Protein AF-A0A177AW66-F1 (afdb_monomer_lite)

Structure (mmCIF, N/CA/C/O backbone):
data_AF-A0A177AW66-F1
#
_entry.id   AF-A0A177AW66-F1
#
loop_
_atom_site.group_PDB
_atom_site.id
_atom_site.type_symbol
_atom_site.label_atom_id
_atom_site.label_alt_id
_atom_site.label_comp_id
_atom_site.label_asym_id
_atom_site.label_entity_id
_atom_site.label_seq_id
_atom_site.pdbx_PDB_ins_code
_atom_site.Cartn_x
_atom_site.Cartn_y
_atom_site.Cartn_z
_atom_site.occupancy
_atom_site.B_iso_or_equiv
_atom_site.auth_seq_id
_atom_site.auth_comp_id
_atom_site.auth_asym_id
_atom_site.auth_atom_id
_atom_site.pdbx_PDB_model_num
ATOM 1 N N . ASP A 1 1 ? -10.868 0.142 2.486 1.00 61.53 1 ASP A N 1
ATOM 2 C CA . ASP A 1 1 ? -10.412 -0.284 3.829 1.00 61.53 1 ASP A CA 1
ATOM 3 C C . ASP A 1 1 ? -11.418 -1.195 4.556 1.00 61.53 1 ASP A C 1
ATOM 5 O O . ASP A 1 1 ? -11.206 -1.435 5.736 1.00 61.53 1 ASP A O 1
ATOM 9 N N . GLN A 1 2 ? -12.497 -1.685 3.908 1.00 67.69 2 GLN A N 1
ATOM 10 C CA . GLN A 1 2 ? -13.503 -2.609 4.487 1.00 67.69 2 GLN A CA 1
ATOM 11 C C . GLN A 1 2 ? -14.016 -2.221 5.896 1.00 67.69 2 GLN A C 1
ATOM 13 O O . GLN A 1 2 ? -14.447 -3.059 6.679 1.00 67.69 2 GLN A O 1
ATOM 18 N N . GLY A 1 3 ? -13.983 -0.928 6.245 1.00 75.81 3 GLY A N 1
ATOM 19 C CA . GLY A 1 3 ? -14.397 -0.444 7.562 1.00 75.81 3 GLY A CA 1
ATOM 20 C C . GLY A 1 3 ? -13.350 -0.567 8.676 1.00 75.81 3 GLY A C 1
ATOM 21 O O . GLY A 1 3 ? -13.683 -0.255 9.821 1.00 75.81 3 GLY A O 1
ATOM 22 N N . ILE A 1 4 ? -12.095 -0.933 8.381 1.00 83.75 4 ILE A N 1
ATOM 23 C CA . ILE A 1 4 ? -10.986 -0.929 9.353 1.00 83.75 4 ILE A CA 1
ATOM 24 C C . ILE A 1 4 ? -10.764 0.473 9.907 1.00 83.75 4 ILE A C 1
ATOM 26 O O . ILE A 1 4 ? -10.784 0.660 11.124 1.00 83.75 4 ILE A O 1
ATOM 30 N N . ILE A 1 5 ? -10.599 1.482 9.043 1.00 86.00 5 ILE A N 1
ATOM 31 C CA . ILE A 1 5 ? -10.304 2.849 9.499 1.00 86.00 5 ILE A CA 1
ATOM 32 C C . ILE A 1 5 ? -11.508 3.398 10.264 1.00 86.00 5 ILE A C 1
ATOM 34 O O . ILE A 1 5 ? -11.350 4.088 11.272 1.00 86.00 5 ILE A O 1
ATOM 38 N N . ARG A 1 6 ? -12.725 3.059 9.826 1.00 86.19 6 ARG A N 1
ATOM 39 C CA . ARG A 1 6 ? -13.959 3.422 10.532 1.00 86.19 6 ARG A CA 1
ATOM 40 C C . ARG A 1 6 ? -14.015 2.804 11.931 1.00 86.19 6 ARG A C 1
ATOM 42 O O . ARG A 1 6 ? -14.302 3.520 12.889 1.00 86.19 6 ARG A O 1
ATOM 49 N N . SER A 1 7 ? -13.725 1.512 12.052 1.00 87.94 7 SER A N 1
ATOM 50 C CA . SER A 1 7 ? -13.719 0.784 13.326 1.00 87.94 7 SER A CA 1
ATOM 51 C C . SER A 1 7 ? -12.645 1.318 14.269 1.00 87.94 7 SER A C 1
ATOM 53 O O . SER A 1 7 ? -12.936 1.605 15.429 1.00 87.94 7 SER A O 1
ATOM 55 N N . PHE A 1 8 ? -11.441 1.560 13.746 1.00 92.50 8 PHE A N 1
ATOM 56 C CA . PHE A 1 8 ? -10.352 2.197 14.477 1.00 92.50 8 PHE A CA 1
ATOM 57 C C . PHE A 1 8 ? -10.756 3.574 15.015 1.00 92.50 8 PHE A C 1
ATOM 59 O O . PHE A 1 8 ? -10.661 3.817 16.216 1.00 92.50 8 PHE A O 1
ATOM 66 N N . LYS A 1 9 ? -11.275 4.465 14.157 1.00 92.56 9 LYS A N 1
ATOM 67 C CA . LYS A 1 9 ? -11.723 5.810 14.562 1.00 92.56 9 LYS A CA 1
ATOM 68 C C . LYS A 1 9 ? -12.830 5.751 15.609 1.00 92.56 9 LYS A C 1
ATOM 70 O O . LYS A 1 9 ? -12.816 6.519 16.569 1.00 92.56 9 LYS A O 1
ATOM 75 N N . CYS A 1 10 ? -13.783 4.834 15.440 1.00 93.31 10 CYS A N 1
ATOM 76 C CA . CYS A 1 10 ? -14.847 4.624 16.413 1.00 93.31 10 CYS A CA 1
ATOM 77 C C . CYS A 1 10 ? -14.263 4.244 17.779 1.00 93.31 10 CYS A C 1
ATOM 79 O O . CYS A 1 10 ? -14.623 4.853 18.788 1.00 93.31 10 CYS A O 1
ATOM 81 N N . ARG A 1 11 ? -13.309 3.307 17.811 1.00 94.12 11 ARG A N 1
ATOM 82 C CA . ARG A 1 11 ? -12.675 2.874 19.054 1.00 94.12 11 ARG A CA 1
ATOM 83 C C . ARG A 1 11 ? -11.816 3.958 19.696 1.00 94.12 11 ARG A C 1
ATOM 85 O O . ARG A 1 11 ? -11.939 4.185 20.898 1.00 94.12 11 ARG A O 1
ATOM 92 N N . TYR A 1 12 ? -11.046 4.683 18.892 1.00 96.00 12 TYR A N 1
ATOM 93 C CA . TYR A 1 12 ? -10.248 5.821 19.340 1.00 96.00 12 TYR A CA 1
ATOM 94 C C . TYR A 1 12 ? -11.099 6.866 20.059 1.00 96.00 12 TYR A C 1
ATOM 96 O O . TYR A 1 12 ? -10.771 7.283 21.173 1.00 96.00 12 TYR A O 1
ATOM 104 N N . ASN A 1 13 ? -12.239 7.228 19.464 1.00 95.00 13 ASN A N 1
ATOM 105 C CA . ASN A 1 13 ? -13.173 8.180 20.056 1.00 95.00 13 ASN A CA 1
ATOM 106 C C . ASN A 1 13 ? -13.826 7.631 21.331 1.00 95.00 13 ASN A C 1
ATOM 108 O O . ASN A 1 13 ? -13.972 8.361 22.309 1.00 95.00 13 ASN A O 1
ATOM 112 N N . GLN A 1 14 ? -14.202 6.348 21.356 1.00 94.69 14 GLN A N 1
ATOM 113 C CA . GLN A 1 14 ? -14.748 5.717 22.562 1.00 94.69 14 GLN A CA 1
ATOM 114 C C . GLN A 1 14 ? -13.750 5.757 23.721 1.00 94.69 14 GLN A C 1
ATOM 116 O O . GLN A 1 14 ? -14.123 6.112 24.837 1.00 94.69 14 GLN A O 1
ATOM 121 N N . ASN A 1 15 ? -12.492 5.408 23.467 1.00 94.12 15 ASN A N 1
ATOM 122 C CA . ASN A 1 15 ? -11.450 5.384 24.487 1.00 94.12 15 ASN A CA 1
ATOM 123 C C . ASN A 1 15 ? -11.098 6.787 24.979 1.00 94.12 15 ASN A C 1
ATOM 125 O O . ASN A 1 15 ? -11.021 6.997 26.187 1.00 94.12 15 ASN A O 1
ATOM 129 N N . PHE A 1 16 ? -11.004 7.759 24.070 1.00 93.56 16 PHE A N 1
ATOM 130 C CA . PHE A 1 16 ? -10.840 9.165 24.430 1.00 93.56 16 PHE A CA 1
ATOM 131 C C . PHE A 1 16 ? -11.967 9.648 25.356 1.00 93.56 16 PHE A C 1
ATOM 133 O O . PHE A 1 16 ? -11.706 10.172 26.439 1.00 93.56 16 PHE A O 1
ATOM 140 N N . ASN A 1 17 ? -13.224 9.399 24.976 1.00 91.94 17 ASN A N 1
ATOM 141 C CA . ASN A 1 17 ? -14.383 9.803 25.771 1.00 91.94 17 ASN A CA 1
ATOM 142 C C . ASN A 1 17 ? -14.411 9.117 27.143 1.00 91.94 17 ASN A C 1
ATOM 144 O O . ASN A 1 17 ? -14.700 9.770 28.142 1.00 91.94 17 ASN A O 1
ATOM 148 N N . LYS A 1 18 ? -14.061 7.825 27.224 1.00 91.69 18 LYS A N 1
ATOM 149 C CA . LYS A 1 18 ? -13.946 7.107 28.505 1.00 91.69 18 LYS A CA 1
ATOM 150 C C . LYS A 1 18 ? -12.902 7.748 29.421 1.00 91.69 18 LYS A C 1
ATOM 152 O O . LYS A 1 18 ? -13.183 7.953 30.600 1.00 91.69 18 LYS A O 1
ATOM 157 N N . THR A 1 19 ? -11.730 8.099 28.889 1.00 89.50 19 THR A N 1
ATOM 158 C CA . THR A 1 19 ? -10.682 8.782 29.659 1.00 89.50 19 THR A CA 1
ATOM 159 C C . THR A 1 19 ? -11.166 10.142 30.163 1.00 89.50 19 THR A C 1
ATOM 161 O O . THR A 1 19 ? -11.056 10.416 31.358 1.00 89.50 19 THR A O 1
ATOM 164 N N . MET A 1 20 ? -11.796 10.946 29.304 1.00 88.88 20 MET A N 1
ATOM 165 C CA . MET A 1 20 ? -12.339 12.255 29.688 1.00 88.88 20 MET A CA 1
ATOM 166 C C . MET A 1 20 ? -13.417 12.157 30.773 1.00 88.88 20 MET A C 1
ATOM 168 O O . MET A 1 20 ? -13.407 12.924 31.737 1.00 88.88 20 MET A O 1
ATOM 172 N N . VAL A 1 21 ? -14.325 11.183 30.663 1.00 88.75 21 VAL A N 1
ATOM 173 C CA . VAL A 1 21 ? -15.352 10.941 31.687 1.00 88.75 21 VAL A CA 1
ATOM 174 C C . VAL A 1 21 ? -14.710 10.518 33.009 1.00 88.75 21 VAL A C 1
ATOM 176 O O . VAL A 1 21 ? -15.090 11.046 34.051 1.00 88.75 21 VAL A O 1
ATOM 179 N N . SER A 1 22 ? -13.706 9.634 32.984 1.00 88.00 22 SER A N 1
ATOM 180 C CA . SER A 1 22 ? -13.026 9.190 34.210 1.00 88.00 22 SER A CA 1
ATOM 181 C C . SER A 1 22 ? -12.365 10.346 34.969 1.00 88.00 22 SER A C 1
ATOM 183 O O . SER A 1 22 ? -12.482 10.443 36.187 1.00 88.00 22 SER A O 1
ATOM 185 N N . TRP A 1 23 ? -11.752 11.283 34.247 1.00 88.00 23 TRP A N 1
ATOM 186 C CA . TRP A 1 23 ? -11.137 12.478 34.817 1.00 88.00 23 TRP A CA 1
ATOM 187 C C . TRP A 1 23 ? -12.151 13.437 35.423 1.00 88.00 23 TRP A C 1
ATOM 189 O O . TRP A 1 23 ? -11.921 13.970 36.509 1.00 88.00 23 TRP A O 1
ATOM 199 N N . ARG A 1 24 ? -13.308 13.594 34.769 1.00 84.50 24 ARG A N 1
ATOM 200 C CA . ARG A 1 24 ? -14.410 14.397 35.303 1.00 84.50 24 ARG A CA 1
ATOM 201 C C . ARG A 1 24 ? -14.930 13.843 36.629 1.00 84.50 24 ARG A C 1
ATOM 203 O O . ARG A 1 24 ? -15.181 14.628 37.534 1.00 84.50 24 ARG A O 1
ATOM 210 N N . VAL A 1 25 ? -15.068 12.520 36.754 1.00 83.19 25 VAL A N 1
ATOM 211 C CA . VAL A 1 25 ? -15.525 11.871 38.000 1.00 83.19 25 VAL A CA 1
ATOM 212 C C . VAL A 1 25 ? -14.515 12.054 39.136 1.00 83.19 25 VAL A C 1
ATOM 214 O O . VAL A 1 25 ? -14.909 12.266 40.276 1.00 83.19 25 VAL A O 1
ATOM 217 N N . ILE A 1 26 ? -13.218 12.018 38.824 1.00 83.19 26 ILE A N 1
ATOM 218 C CA . ILE A 1 26 ? -12.132 12.195 39.802 1.00 83.19 26 ILE A CA 1
ATOM 219 C C . ILE A 1 26 ? -11.925 13.684 40.162 1.00 83.19 26 ILE A C 1
ATOM 221 O O . ILE A 1 26 ? -11.218 14.001 41.115 1.00 83.19 26 ILE A O 1
ATOM 225 N N . GLY A 1 27 ? -12.544 14.617 39.426 1.00 79.88 27 GLY A N 1
ATOM 226 C CA . GLY A 1 27 ? -12.374 16.060 39.630 1.00 79.88 27 GLY A CA 1
ATOM 227 C C . GLY A 1 27 ? -11.007 16.589 39.177 1.00 79.88 27 GLY A C 1
ATOM 228 O O . GLY A 1 27 ? -10.609 17.684 39.565 1.00 79.88 27 GLY A O 1
ATOM 229 N N . SER A 1 28 ? -10.278 15.825 38.360 1.00 72.31 28 SER A N 1
ATOM 230 C CA . SER A 1 28 ? -8.932 16.165 37.899 1.00 72.31 28 SER A CA 1
ATOM 231 C C . SER A 1 28 ? -8.985 16.657 36.451 1.00 72.31 28 SER A C 1
ATOM 233 O O . SER A 1 28 ? -9.236 15.885 35.529 1.00 72.31 28 SER A O 1
ATOM 235 N N . LEU A 1 2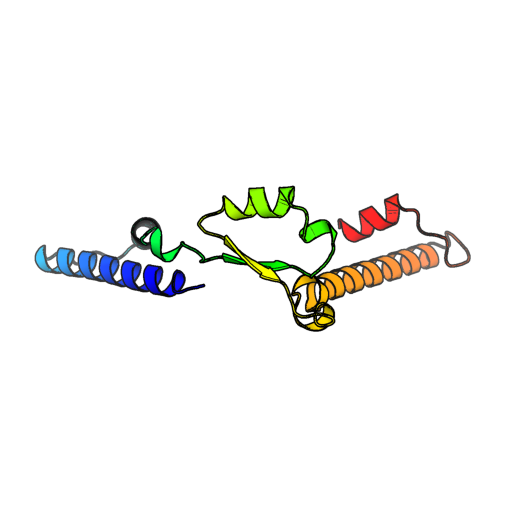9 ? -8.768 17.957 36.236 1.00 66.38 29 LEU A N 1
ATOM 236 C CA . LEU A 1 29 ? -8.641 18.559 34.904 1.00 66.38 29 LEU A CA 1
ATOM 237 C C . LEU A 1 29 ? -7.218 18.342 34.377 1.00 66.38 29 LEU A C 1
ATOM 239 O O . LEU A 1 29 ? -6.367 19.225 34.448 1.00 66.38 29 LEU A O 1
ATOM 243 N N . ASN A 1 30 ? -6.952 17.137 33.876 1.00 76.31 30 ASN A N 1
ATOM 244 C CA . ASN A 1 30 ? -5.673 16.820 33.248 1.00 76.31 30 ASN A CA 1
ATOM 245 C C . ASN A 1 30 ? -5.670 17.223 31.773 1.00 76.31 30 ASN A C 1
ATOM 247 O O . ASN A 1 30 ? -6.646 17.028 31.048 1.00 76.31 30 ASN A O 1
ATOM 251 N N . ASN A 1 31 ? -4.531 17.734 31.311 1.00 82.44 31 ASN A N 1
ATOM 252 C CA . ASN A 1 31 ? -4.306 17.961 29.891 1.00 82.44 31 ASN A CA 1
ATOM 253 C C . ASN A 1 31 ? -4.077 16.621 29.184 1.00 82.44 31 ASN A C 1
ATOM 255 O O . ASN A 1 31 ? -3.278 15.794 29.628 1.00 82.44 31 ASN A O 1
ATOM 259 N N . TYR A 1 32 ? -4.756 16.416 28.057 1.00 88.62 32 TYR A N 1
ATOM 260 C CA . TYR A 1 32 ? -4.578 15.217 27.245 1.00 88.62 32 TYR A CA 1
ATOM 261 C C . TYR A 1 32 ? -3.273 15.320 26.445 1.00 88.62 32 TYR A C 1
ATOM 263 O O . TYR A 1 32 ? -3.196 16.019 25.437 1.00 88.62 32 TYR A O 1
ATOM 271 N N . THR A 1 33 ? -2.216 14.681 26.948 1.00 92.12 33 THR A N 1
ATOM 272 C CA . THR A 1 33 ? -0.867 14.790 26.371 1.00 92.12 33 THR A CA 1
ATOM 273 C C . THR A 1 33 ? -0.708 13.963 25.094 1.00 92.12 33 THR A C 1
ATOM 275 O O . THR A 1 33 ? -1.424 12.988 24.868 1.00 92.12 33 THR A O 1
ATOM 278 N N . LEU A 1 34 ? 0.302 14.292 24.279 1.00 92.00 34 LEU A N 1
ATOM 279 C CA . LEU A 1 34 ? 0.617 13.541 23.058 1.00 92.00 34 LEU A CA 1
ATOM 280 C C . LEU A 1 34 ? 0.889 12.053 23.331 1.00 92.00 34 LEU A C 1
ATOM 282 O O . LEU A 1 34 ? 0.478 11.199 22.550 1.00 92.00 34 LEU A O 1
ATOM 286 N N . ARG A 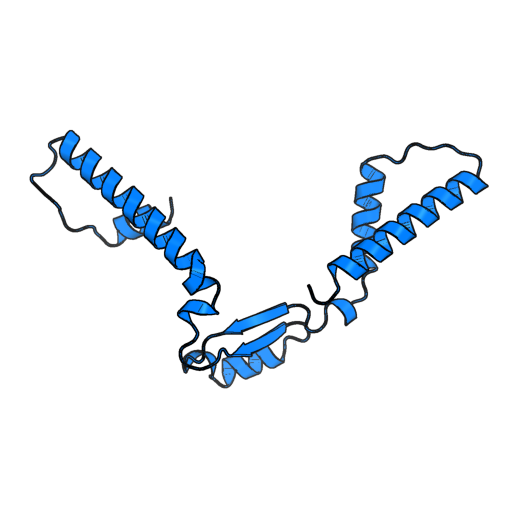1 35 ? 1.531 11.732 24.462 1.00 91.75 35 ARG A N 1
ATOM 287 C CA . ARG A 1 35 ? 1.768 10.344 24.874 1.00 91.75 35 ARG A CA 1
ATOM 288 C C . ARG A 1 35 ? 0.455 9.581 25.038 1.00 91.75 35 ARG A C 1
ATOM 290 O O . ARG A 1 35 ? 0.329 8.475 24.534 1.00 91.75 35 ARG A O 1
ATOM 297 N N . MET A 1 36 ? -0.550 10.214 25.639 1.00 91.75 36 MET A N 1
ATOM 298 C CA . MET A 1 36 ? -1.879 9.623 25.781 1.00 91.75 36 MET A CA 1
ATOM 299 C C . MET A 1 36 ? -2.590 9.443 24.441 1.00 91.75 36 MET A C 1
ATOM 301 O O . MET A 1 36 ? -3.274 8.439 24.264 1.00 91.75 36 MET A O 1
ATOM 305 N N . CYS A 1 37 ? -2.413 10.367 23.488 1.00 92.19 37 CYS A N 1
ATOM 306 C CA . CYS A 1 37 ? -2.913 10.186 22.121 1.00 92.19 37 CYS A CA 1
ATOM 307 C C . CYS A 1 37 ? -2.305 8.937 21.472 1.00 92.19 37 CYS A C 1
ATOM 309 O O . CYS A 1 37 ? -3.027 8.141 20.874 1.00 92.19 37 CYS A O 1
ATOM 311 N N . ILE A 1 38 ? -0.987 8.762 21.603 1.00 94.94 38 ILE A N 1
ATOM 312 C CA . ILE A 1 38 ? -0.255 7.620 21.045 1.00 94.94 38 ILE A CA 1
ATOM 313 C C . ILE A 1 38 ? -0.711 6.320 21.713 1.00 94.94 38 ILE A C 1
ATOM 315 O O . ILE A 1 38 ? -1.092 5.379 21.019 1.00 94.94 38 ILE A O 1
ATOM 319 N N . ASP A 1 39 ? -0.767 6.285 23.044 1.00 94.69 39 ASP A N 1
ATOM 320 C CA . ASP A 1 39 ? -1.223 5.115 23.800 1.00 94.69 39 ASP A CA 1
ATOM 321 C C . ASP A 1 39 ? -2.675 4.754 23.445 1.00 94.69 39 ASP A C 1
ATOM 323 O O . ASP A 1 39 ? -3.012 3.582 23.261 1.00 94.69 39 ASP A O 1
ATOM 327 N N . ASN A 1 40 ? -3.541 5.758 23.273 1.00 95.19 40 ASN A N 1
ATOM 328 C CA . ASN A 1 40 ? -4.914 5.557 22.824 1.00 95.19 40 ASN A CA 1
ATOM 329 C C . ASN A 1 40 ? -4.976 5.030 21.386 1.00 95.19 40 ASN A C 1
ATOM 331 O O . ASN A 1 40 ? -5.775 4.139 21.102 1.00 95.19 40 ASN A O 1
ATOM 335 N N . ALA A 1 41 ? -4.135 5.530 20.480 1.00 94.00 41 ALA A N 1
ATOM 336 C CA . ALA A 1 41 ? -4.045 5.006 19.122 1.00 94.00 41 ALA A CA 1
ATOM 337 C C . ALA A 1 41 ? -3.630 3.528 19.134 1.00 94.00 41 ALA A C 1
ATOM 339 O O . ALA A 1 41 ? -4.320 2.702 18.540 1.00 94.00 41 ALA A O 1
ATOM 340 N N . PHE A 1 42 ? -2.587 3.164 19.883 1.00 94.00 42 PHE A N 1
ATOM 341 C CA . PHE A 1 42 ? -2.149 1.771 20.004 1.00 94.00 42 PHE A CA 1
ATOM 342 C C . PHE A 1 42 ? -3.224 0.865 20.596 1.00 94.00 42 PHE A C 1
ATOM 344 O O . PHE A 1 42 ? -3.509 -0.200 20.041 1.00 94.00 42 PHE A O 1
ATOM 351 N N . LYS A 1 43 ? -3.851 1.292 21.694 1.00 93.56 43 LYS A N 1
ATOM 352 C CA . LYS A 1 43 ? -4.932 0.546 22.340 1.00 93.56 43 LYS A CA 1
ATOM 353 C C . LYS A 1 43 ? -6.122 0.364 21.402 1.00 93.56 43 LYS A C 1
ATOM 355 O O . LYS A 1 43 ? -6.625 -0.741 21.238 1.00 93.56 43 LYS A O 1
ATOM 360 N N . SER A 1 44 ? -6.539 1.440 20.746 1.00 93.31 44 SER A N 1
ATOM 361 C CA . SER A 1 44 ? -7.693 1.427 19.850 1.00 93.31 44 SER A CA 1
ATOM 362 C C . SER A 1 44 ? -7.459 0.575 18.614 1.00 93.31 44 SER A C 1
ATOM 364 O O . SER A 1 44 ? -8.409 -0.029 18.132 1.00 93.31 44 SER A O 1
ATOM 366 N N . TRP A 1 45 ? -6.216 0.499 18.130 1.00 90.25 45 TRP A N 1
ATOM 367 C CA . TRP A 1 45 ? -5.820 -0.400 17.050 1.00 90.25 45 TRP A CA 1
ATOM 368 C C . TRP A 1 45 ? -5.910 -1.873 17.466 1.00 90.25 45 TRP A C 1
ATOM 370 O O . TRP A 1 45 ? -6.517 -2.662 16.749 1.00 90.25 45 TRP A O 1
ATOM 380 N N . HIS A 1 46 ? -5.396 -2.235 18.647 1.00 88.88 46 HIS A N 1
ATOM 381 C CA . HIS A 1 46 ? -5.479 -3.609 19.172 1.00 88.88 46 HIS A CA 1
ATOM 382 C C . HIS A 1 46 ? -6.913 -4.055 19.485 1.00 88.88 46 HIS A C 1
ATOM 384 O O . HIS A 1 46 ? -7.229 -5.238 19.432 1.00 88.88 46 HIS A O 1
ATOM 390 N N . GLU A 1 47 ? -7.789 -3.111 19.818 1.00 89.31 47 GLU A N 1
ATOM 391 C CA . GLU A 1 47 ? -9.203 -3.368 20.096 1.00 89.31 47 GLU A CA 1
ATOM 392 C C . GLU A 1 47 ? -10.083 -3.409 18.831 1.00 89.31 47 GLU A C 1
ATOM 394 O O . GLU A 1 47 ? -11.298 -3.645 18.942 1.00 89.31 47 GLU A O 1
ATOM 399 N N . VAL A 1 48 ? -9.519 -3.150 17.641 1.00 87.38 48 VAL A N 1
ATOM 400 C CA . VAL A 1 48 ? -10.198 -3.453 16.376 1.00 87.38 48 VAL A CA 1
ATOM 401 C C . VAL A 1 48 ? -10.249 -4.971 16.240 1.00 87.38 48 VAL A C 1
ATOM 403 O O . VAL A 1 48 ? -9.227 -5.649 16.247 1.00 87.38 48 VAL A O 1
ATOM 406 N N . HIS A 1 49 ? -11.459 -5.513 16.145 1.00 78.62 49 HIS A N 1
ATOM 407 C CA . HIS A 1 49 ? -11.665 -6.955 16.123 1.00 78.62 49 HIS A CA 1
ATOM 408 C C . HIS A 1 49 ? -11.004 -7.592 14.892 1.00 78.62 49 HIS A C 1
ATOM 410 O O . HIS A 1 49 ? -11.099 -7.040 13.796 1.00 78.62 49 HIS A O 1
ATOM 416 N N . HIS A 1 50 ? -10.413 -8.782 15.045 1.00 71.56 50 HIS A N 1
ATOM 417 C CA . HIS A 1 50 ? -9.752 -9.497 13.944 1.00 71.56 50 HIS A CA 1
ATOM 418 C C . HIS A 1 50 ? -10.692 -9.709 12.737 1.00 71.56 50 HIS A C 1
ATOM 420 O O . HIS A 1 50 ? -10.289 -9.576 11.591 1.00 71.56 50 HIS A O 1
ATOM 426 N N . ASN A 1 51 ? -11.988 -9.907 12.992 1.00 70.69 51 ASN A N 1
ATOM 427 C CA . ASN A 1 51 ? -13.040 -10.030 11.968 1.00 70.69 51 ASN A CA 1
ATOM 428 C C . ASN A 1 51 ? -13.283 -8.750 11.138 1.00 70.69 51 ASN A C 1
ATOM 430 O O . ASN A 1 51 ? -13.978 -8.798 10.135 1.00 70.69 51 ASN A O 1
ATOM 434 N N . VAL A 1 52 ? -12.766 -7.589 11.549 1.00 72.69 52 VAL A N 1
ATOM 435 C CA . VAL A 1 52 ? -12.764 -6.377 10.704 1.00 72.69 52 VAL A CA 1
ATOM 436 C C . VAL A 1 52 ? -11.619 -6.444 9.685 1.00 72.69 52 VAL A C 1
ATOM 438 O O . VAL A 1 52 ? -11.672 -5.801 8.641 1.00 72.69 52 VAL A O 1
ATOM 441 N N . PHE A 1 53 ? -10.591 -7.243 9.974 1.00 68.19 53 PHE A N 1
ATOM 442 C CA . PHE A 1 53 ? -9.454 -7.481 9.091 1.00 68.19 53 PHE A CA 1
ATOM 443 C C . PHE A 1 53 ? -9.661 -8.673 8.141 1.00 68.19 53 PHE A C 1
ATOM 445 O O . PHE A 1 53 ? -8.905 -8.812 7.178 1.00 68.19 53 PHE A O 1
ATOM 452 N N . THR A 1 54 ? -10.689 -9.503 8.350 1.00 65.00 54 THR A N 1
ATOM 453 C CA . THR A 1 54 ? -11.007 -10.609 7.433 1.00 65.00 54 THR A CA 1
ATOM 454 C C . THR A 1 54 ? -11.439 -10.062 6.079 1.00 65.00 54 THR A C 1
ATOM 456 O O . THR A 1 54 ? -12.318 -9.205 6.007 1.00 65.00 54 THR A O 1
ATOM 459 N N . GLN A 1 55 ? -10.807 -10.546 5.006 1.00 62.53 55 GLN A N 1
ATOM 460 C CA . GLN A 1 55 ? -10.955 -10.033 3.632 1.00 62.53 55 GLN A CA 1
ATOM 461 C C . GLN A 1 55 ? -10.701 -8.522 3.464 1.00 62.53 55 GLN A C 1
ATOM 463 O O . GLN A 1 55 ? -11.140 -7.915 2.485 1.00 62.53 55 GLN A O 1
ATOM 468 N N . ALA A 1 56 ? -9.990 -7.893 4.401 1.00 65.56 56 ALA A N 1
ATOM 469 C CA . ALA A 1 56 ? -9.713 -6.462 4.351 1.00 65.56 56 ALA A CA 1
ATOM 470 C C . ALA A 1 56 ? -8.875 -6.038 3.145 1.00 65.56 56 ALA A C 1
ATOM 472 O O . ALA A 1 56 ? -8.957 -4.891 2.691 1.00 65.56 56 ALA A O 1
ATOM 473 N N . TRP A 1 57 ? -8.062 -6.965 2.655 1.00 68.94 57 TRP A N 1
ATOM 474 C CA . TRP A 1 57 ? -7.121 -6.737 1.580 1.00 68.94 57 TRP A CA 1
ATOM 475 C C . TRP A 1 57 ? -7.631 -7.443 0.337 1.00 68.94 57 TRP A C 1
ATOM 477 O O . TRP A 1 57 ? -7.804 -8.659 0.331 1.00 68.94 57 TRP A O 1
ATOM 487 N N . VAL A 1 58 ? -7.876 -6.671 -0.717 1.00 71.69 58 VAL A N 1
ATOM 488 C CA . VAL A 1 58 ? -8.163 -7.216 -2.042 1.00 71.69 58 VAL A CA 1
ATOM 489 C C . VAL A 1 58 ? -6.875 -7.140 -2.843 1.00 71.69 58 VAL A C 1
ATOM 491 O O . VAL A 1 58 ? -6.357 -6.049 -3.078 1.00 71.69 58 VAL A O 1
ATOM 494 N N . ASN A 1 59 ? -6.348 -8.296 -3.231 1.00 72.12 59 ASN A N 1
ATOM 495 C CA . ASN A 1 59 ? -5.250 -8.382 -4.175 1.00 72.12 59 ASN A CA 1
ATOM 496 C C . ASN A 1 59 ? -5.828 -8.516 -5.586 1.00 72.12 59 ASN A C 1
ATOM 498 O O . ASN A 1 59 ? -6.516 -9.490 -5.894 1.00 72.12 59 ASN A O 1
ATOM 502 N N . ILE A 1 60 ? -5.562 -7.518 -6.423 1.00 75.94 60 ILE A N 1
ATOM 503 C CA . ILE A 1 60 ? -6.054 -7.457 -7.797 1.00 75.94 60 ILE A CA 1
ATOM 504 C C . ILE A 1 60 ? -4.971 -8.030 -8.707 1.00 75.94 60 ILE A C 1
ATOM 506 O O . ILE A 1 60 ? -3.893 -7.446 -8.820 1.00 75.94 60 ILE A O 1
ATOM 510 N N . GLN A 1 61 ? -5.260 -9.144 -9.374 1.00 78.50 61 GLN A N 1
ATOM 511 C CA . GLN A 1 61 ? -4.335 -9.774 -10.319 1.00 78.50 61 GLN A CA 1
ATOM 512 C C . GLN A 1 61 ? -4.884 -9.773 -11.744 1.00 78.50 61 GLN A C 1
ATOM 514 O O . GLN A 1 61 ? -6.093 -9.732 -11.980 1.00 78.50 61 GLN A O 1
ATOM 519 N N . ASP A 1 62 ? -3.979 -9.781 -12.714 1.00 82.44 62 ASP A N 1
ATOM 520 C CA . ASP A 1 62 ? -4.314 -10.011 -14.109 1.00 82.44 62 ASP A CA 1
ATOM 521 C C . ASP A 1 62 ? -4.540 -11.504 -14.349 1.00 82.44 62 ASP A C 1
ATOM 523 O O . ASP A 1 62 ? -4.116 -12.374 -13.589 1.00 82.44 62 ASP A O 1
ATOM 527 N N . ASN A 1 63 ? -5.237 -11.814 -15.436 1.00 79.19 63 ASN A N 1
ATOM 528 C CA . ASN A 1 63 ? -5.593 -13.186 -15.781 1.00 79.19 63 ASN A CA 1
ATOM 529 C C . ASN A 1 63 ? -4.442 -13.929 -16.495 1.00 79.19 63 ASN A C 1
ATOM 531 O O . ASN A 1 63 ? -4.669 -14.684 -17.443 1.00 79.19 63 ASN A O 1
ATOM 535 N N . CYS A 1 64 ? -3.194 -13.652 -16.105 1.00 81.00 64 CYS A N 1
ATOM 536 C CA . CYS A 1 64 ? -2.017 -14.306 -16.664 1.00 81.00 64 CYS A CA 1
ATOM 537 C C . CYS A 1 64 ? -1.997 -15.789 -16.244 1.00 81.00 64 CYS A C 1
ATOM 539 O O . CYS A 1 64 ? -2.189 -16.083 -15.062 1.00 81.00 64 CYS A O 1
ATOM 541 N N . PRO A 1 65 ? -1.701 -16.743 -17.152 1.00 79.50 65 PRO A N 1
ATOM 542 C CA . PRO A 1 65 ? -1.678 -18.174 -16.831 1.00 79.50 65 PRO A CA 1
ATOM 543 C C . PRO A 1 65 ? -0.773 -18.546 -15.646 1.00 79.50 65 PRO A C 1
ATOM 545 O O . PRO A 1 65 ? -1.062 -19.500 -14.928 1.00 79.50 65 PRO A O 1
ATOM 548 N N . ALA A 1 66 ? 0.293 -17.775 -15.403 1.00 79.00 66 ALA A N 1
ATOM 549 C CA . ALA A 1 66 ? 1.187 -17.970 -14.262 1.00 79.00 66 ALA A CA 1
ATOM 550 C C . ALA A 1 66 ? 0.494 -17.730 -12.904 1.00 79.00 66 ALA A C 1
ATOM 552 O O . ALA A 1 66 ? 0.849 -18.362 -11.906 1.00 79.00 66 ALA A O 1
ATOM 553 N N . HIS A 1 67 ? -0.517 -16.860 -12.862 1.00 73.56 67 HIS A N 1
ATOM 554 C CA . HIS A 1 67 ? -1.317 -16.581 -11.667 1.00 73.56 67 HIS A CA 1
ATOM 555 C C . HIS A 1 67 ? -2.420 -17.614 -11.432 1.00 73.56 67 HIS A C 1
ATOM 557 O O . HIS A 1 67 ? -2.898 -17.755 -10.312 1.00 73.56 67 HIS A O 1
ATOM 563 N N . CYS A 1 68 ? -2.763 -18.405 -12.450 1.00 66.00 68 CYS A N 1
ATOM 564 C CA . CYS A 1 68 ? -3.728 -19.494 -12.337 1.00 66.00 68 CYS A CA 1
ATOM 565 C C . CYS A 1 68 ? -3.105 -20.836 -11.916 1.00 66.00 68 CYS A C 1
ATOM 567 O O . CYS A 1 68 ? -3.801 -21.847 -11.959 1.00 66.00 68 CYS A O 1
ATOM 569 N N . SER A 1 69 ? -1.824 -20.890 -11.523 1.00 70.00 69 SER A N 1
ATOM 570 C CA . SER A 1 69 ? -1.231 -22.168 -11.109 1.00 70.00 69 SER A CA 1
ATOM 571 C C . SER A 1 69 ? -1.875 -22.693 -9.821 1.00 70.00 69 SER A C 1
ATOM 573 O O . SER A 1 69 ? -2.077 -21.949 -8.857 1.00 70.00 69 SER A O 1
ATOM 575 N N . ASP A 1 70 ? -2.157 -23.997 -9.783 1.00 68.50 70 ASP A N 1
ATOM 576 C CA . ASP A 1 70 ? -2.769 -24.661 -8.625 1.00 68.50 70 ASP A CA 1
ATOM 577 C C . ASP A 1 70 ? -1.967 -24.447 -7.338 1.00 68.50 70 ASP A C 1
ATOM 579 O O . ASP A 1 70 ? -2.535 -24.354 -6.253 1.00 68.50 70 ASP A O 1
ATOM 583 N N . TYR A 1 71 ? -0.644 -24.305 -7.446 1.00 65.81 71 TYR A N 1
ATOM 584 C CA . TYR A 1 71 ? 0.234 -24.026 -6.313 1.00 65.81 71 TYR A CA 1
ATOM 585 C C . TYR A 1 71 ? 0.027 -22.617 -5.735 1.00 65.81 71 TYR A C 1
ATOM 587 O O . TYR A 1 71 ? -0.085 -22.449 -4.518 1.00 65.81 71 TYR A O 1
ATOM 595 N N . VAL A 1 72 ? -0.051 -21.603 -6.602 1.00 66.62 72 VAL A N 1
ATOM 596 C CA . VAL A 1 72 ? -0.285 -20.206 -6.206 1.00 66.62 72 VAL A CA 1
ATOM 597 C C . VAL A 1 72 ? -1.687 -20.061 -5.617 1.00 66.62 72 VAL A C 1
ATOM 599 O O . VAL A 1 72 ? -1.832 -19.538 -4.514 1.00 66.62 72 VAL A O 1
ATOM 602 N N . ASN A 1 73 ? -2.698 -20.633 -6.271 1.00 66.69 73 ASN A N 1
ATOM 603 C CA . ASN A 1 73 ? -4.069 -20.642 -5.763 1.00 66.69 73 ASN A CA 1
ATOM 604 C C . ASN A 1 73 ? -4.178 -21.367 -4.415 1.00 66.69 73 ASN A C 1
ATOM 606 O O . ASN A 1 73 ? -4.779 -20.838 -3.487 1.00 66.69 73 ASN A O 1
ATOM 610 N N . LYS A 1 74 ? -3.533 -22.528 -4.248 1.00 69.69 74 LYS A N 1
ATOM 611 C CA . LYS A 1 74 ? -3.542 -23.272 -2.978 1.00 69.69 74 LYS A CA 1
ATOM 612 C C . LYS A 1 74 ? -2.869 -22.506 -1.838 1.00 69.69 74 LYS A C 1
ATOM 614 O O . LYS A 1 74 ? -3.358 -22.545 -0.716 1.00 69.69 74 LYS A O 1
ATOM 619 N N . THR A 1 75 ? -1.774 -21.804 -2.118 1.00 67.38 75 THR A N 1
ATOM 620 C CA . THR A 1 75 ? -1.052 -21.006 -1.112 1.00 67.38 75 THR A CA 1
ATOM 621 C C . THR 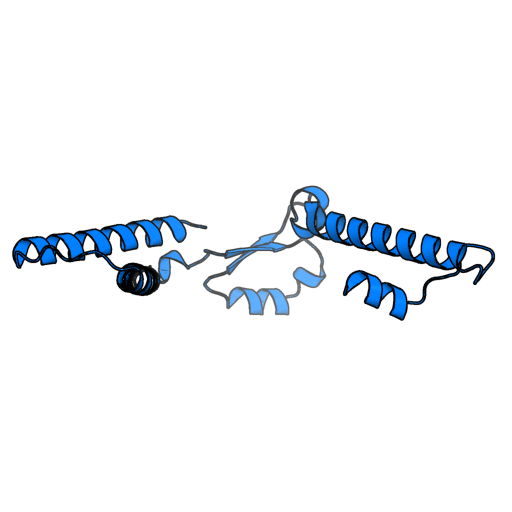A 1 75 ? -1.853 -19.773 -0.705 1.00 67.38 75 THR A C 1
ATOM 623 O O . THR A 1 75 ? -1.908 -19.420 0.470 1.00 67.38 75 THR A O 1
ATOM 626 N N . LEU A 1 76 ? -2.510 -19.130 -1.669 1.00 66.19 76 LEU A N 1
ATOM 627 C CA . LEU A 1 76 ? -3.297 -17.928 -1.429 1.00 66.19 76 LEU A CA 1
ATOM 628 C C . LEU A 1 76 ? -4.657 -18.219 -0.779 1.00 66.19 76 LEU A C 1
ATOM 630 O O . LEU A 1 76 ? -5.133 -17.401 0.000 1.00 66.19 76 LEU A O 1
ATOM 634 N N . VAL A 1 77 ? -5.243 -19.397 -1.016 1.00 65.62 77 VAL A N 1
ATOM 635 C CA . VAL A 1 77 ? -6.441 -19.882 -0.301 1.00 65.62 77 VAL A CA 1
ATOM 636 C C . VAL A 1 77 ? -6.188 -20.032 1.206 1.00 65.62 77 VAL A C 1
ATOM 638 O O . VAL A 1 77 ? -7.122 -19.905 1.993 1.00 65.62 77 VAL A O 1
ATOM 641 N N . CYS A 1 78 ? -4.936 -20.228 1.634 1.00 67.75 78 CYS A N 1
ATOM 642 C CA . CYS A 1 78 ? -4.571 -20.259 3.053 1.00 67.75 78 CYS A CA 1
ATOM 643 C C . CYS A 1 78 ? -4.516 -18.865 3.714 1.00 67.75 78 CYS A C 1
ATOM 645 O O . CYS A 1 78 ? -4.312 -18.783 4.924 1.00 67.75 78 CYS A O 1
ATOM 647 N N . LEU A 1 79 ? -4.665 -17.765 2.962 1.00 72.38 79 LEU A N 1
ATOM 648 C CA . LEU A 1 79 ? -4.671 -16.408 3.515 1.00 72.38 79 LEU A CA 1
ATOM 649 C C . LEU A 1 79 ? -6.097 -15.985 3.894 1.00 72.38 79 LEU A C 1
ATOM 651 O O . LEU A 1 79 ? -6.862 -15.506 3.065 1.00 72.38 79 LEU A O 1
ATOM 655 N N . GLU A 1 80 ? -6.436 -16.070 5.179 1.00 69.62 80 GLU A N 1
ATOM 656 C CA . GLU A 1 80 ? -7.781 -15.736 5.689 1.00 69.62 80 GLU A CA 1
ATOM 657 C C . GLU A 1 80 ? -8.172 -14.250 5.514 1.00 69.62 80 GLU A C 1
ATOM 659 O O . GLU A 1 80 ? -9.352 -13.893 5.469 1.00 69.62 80 GLU A O 1
ATOM 664 N N . ASN A 1 81 ? -7.179 -13.363 5.390 1.00 75.44 81 ASN A N 1
ATOM 665 C CA . ASN A 1 81 ? -7.377 -11.909 5.359 1.00 75.44 81 ASN A CA 1
ATOM 666 C C . ASN A 1 81 ? -7.231 -11.280 3.963 1.00 75.44 81 ASN A C 1
ATOM 668 O O . ASN A 1 81 ? -7.418 -10.067 3.824 1.00 75.44 81 ASN A O 1
ATOM 672 N N . VAL A 1 82 ? -6.903 -12.073 2.938 1.00 74.19 82 VAL A N 1
ATOM 673 C CA . VAL A 1 82 ? -6.663 -11.584 1.573 1.00 74.19 82 VAL A CA 1
ATOM 674 C C . VAL A 1 82 ? -7.670 -12.214 0.621 1.00 74.19 82 VAL A C 1
ATOM 676 O O . VAL A 1 82 ? -7.719 -13.428 0.464 1.00 74.19 82 VAL A O 1
ATOM 679 N N . LYS A 1 83 ? -8.459 -11.379 -0.052 1.00 76.31 83 LYS A N 1
ATOM 680 C CA . LYS A 1 83 ? -9.317 -11.796 -1.160 1.00 76.31 83 LYS A CA 1
ATOM 681 C C . LYS A 1 83 ? -8.583 -11.556 -2.472 1.00 76.31 83 LYS A C 1
ATOM 683 O O . LYS A 1 83 ? -8.036 -10.477 -2.676 1.00 76.31 83 LYS A O 1
ATOM 688 N N . ILE A 1 84 ? -8.599 -12.532 -3.370 1.00 78.06 84 ILE A N 1
ATOM 689 C CA . ILE A 1 84 ? -8.060 -12.361 -4.722 1.00 78.06 84 ILE A CA 1
ATOM 690 C C . ILE A 1 84 ? -9.200 -12.083 -5.677 1.00 78.06 84 ILE A C 1
ATOM 692 O O . ILE A 1 84 ? -10.202 -12.799 -5.684 1.00 78.06 84 ILE A O 1
ATOM 696 N N . GLU A 1 85 ? -9.024 -11.051 -6.489 1.00 80.44 85 GLU A N 1
ATOM 697 C CA . GLU A 1 85 ? -9.922 -10.744 -7.590 1.00 80.44 85 GLU A CA 1
ATOM 698 C C . GLU A 1 85 ? -9.121 -10.660 -8.885 1.00 80.44 85 GLU A C 1
ATOM 700 O O . GLU A 1 85 ? -8.133 -9.929 -8.987 1.00 80.44 85 GLU A O 1
ATOM 705 N N . PHE A 1 86 ? -9.557 -11.433 -9.878 1.00 83.19 86 PHE A N 1
ATOM 706 C CA . PHE A 1 86 ? -8.992 -11.382 -11.215 1.00 83.19 86 PHE A CA 1
ATOM 707 C C . PHE A 1 86 ? -9.705 -10.324 -12.035 1.00 83.19 86 PHE A C 1
ATOM 709 O O . PHE A 1 86 ? -10.935 -10.227 -12.037 1.00 83.19 86 PHE A O 1
ATOM 716 N N . LEU A 1 87 ? -8.916 -9.546 -12.760 1.00 83.75 87 LEU A N 1
ATOM 717 C CA . LEU A 1 87 ? -9.456 -8.534 -13.641 1.00 83.75 87 LEU A CA 1
ATOM 718 C C . LEU A 1 87 ? -10.164 -9.149 -14.852 1.00 83.75 87 LEU A C 1
ATOM 720 O O . LEU A 1 87 ? -9.745 -10.199 -15.357 1.00 83.75 87 LEU A O 1
ATOM 724 N N . PRO A 1 88 ? -11.207 -8.478 -15.369 1.00 83.06 88 PRO A N 1
ATOM 725 C CA . PRO A 1 88 ? -11.787 -8.830 -16.651 1.00 83.06 88 PRO A CA 1
ATOM 726 C C . PRO A 1 88 ? -10.723 -8.846 -17.755 1.00 83.06 88 PRO A C 1
ATOM 728 O O . PRO A 1 88 ? -9.721 -8.126 -17.719 1.00 83.06 88 PRO A O 1
ATOM 731 N N . LYS A 1 89 ? -10.948 -9.667 -18.782 1.00 80.06 89 LYS A N 1
ATOM 732 C CA . LYS A 1 89 ? -10.045 -9.705 -19.938 1.00 80.06 89 LYS A CA 1
ATOM 733 C C . LYS A 1 89 ? -9.926 -8.307 -20.557 1.00 80.06 89 LYS A C 1
ATOM 735 O O . LYS A 1 89 ? -10.925 -7.611 -20.709 1.00 80.06 89 LYS A O 1
ATOM 740 N N . ASN A 1 90 ? -8.709 -7.944 -20.963 1.00 81.12 90 ASN A N 1
ATOM 741 C CA . ASN A 1 90 ? -8.373 -6.686 -21.641 1.00 81.12 90 ASN A CA 1
ATOM 742 C C . ASN A 1 90 ? -8.595 -5.398 -20.826 1.00 81.12 90 ASN A C 1
ATOM 744 O O . ASN A 1 90 ? -8.649 -4.324 -21.421 1.00 81.12 90 ASN A O 1
ATOM 748 N N . THR A 1 91 ? -8.699 -5.460 -19.493 1.00 80.94 91 THR A N 1
ATOM 749 C CA . THR A 1 91 ? -8.814 -4.243 -18.664 1.00 80.94 91 THR A CA 1
ATOM 750 C C . THR A 1 91 ? -7.539 -3.884 -17.909 1.00 80.94 91 THR A C 1
ATOM 752 O O . THR A 1 91 ? -7.507 -2.837 -17.270 1.00 80.94 91 THR A O 1
ATOM 755 N N . THR A 1 92 ? -6.482 -4.699 -17.994 1.00 78.69 92 THR A N 1
ATOM 756 C CA . THR A 1 92 ? -5.249 -4.565 -17.201 1.00 78.69 92 THR A CA 1
ATOM 757 C C . THR A 1 92 ? -4.674 -3.147 -17.215 1.00 78.69 92 THR A C 1
ATOM 759 O O . THR A 1 92 ? -4.473 -2.563 -16.157 1.00 78.69 92 THR A O 1
ATOM 762 N N . SER A 1 93 ? -4.561 -2.534 -18.396 1.00 73.56 93 SER A N 1
ATOM 763 C CA . SER A 1 93 ? -4.017 -1.180 -18.576 1.00 73.56 93 SER A CA 1
ATOM 764 C C . SER A 1 93 ? -4.821 -0.059 -17.910 1.00 73.56 93 SER A C 1
ATOM 766 O O . SER A 1 93 ? -4.297 1.035 -17.716 1.00 73.56 93 SER A O 1
ATOM 768 N N . ILE A 1 94 ? -6.092 -0.311 -17.588 1.00 75.56 94 ILE A N 1
ATOM 769 C CA . ILE A 1 94 ? -7.011 0.660 -16.984 1.00 75.56 94 ILE A CA 1
ATOM 770 C C . ILE A 1 94 ? -7.191 0.359 -15.497 1.00 75.56 94 ILE A C 1
ATOM 772 O O . ILE A 1 94 ? -7.195 1.268 -14.672 1.00 75.56 94 ILE A O 1
ATOM 776 N N . THR A 1 95 ? -7.377 -0.915 -15.150 1.00 76.88 95 THR A N 1
ATOM 777 C CA . THR A 1 95 ? -7.798 -1.328 -13.810 1.00 76.88 95 THR A CA 1
ATOM 778 C C . THR A 1 95 ? -6.651 -1.804 -12.927 1.00 76.88 95 THR A C 1
ATOM 780 O O . THR A 1 95 ? -6.824 -1.793 -11.710 1.00 76.88 95 THR A O 1
ATOM 783 N N . GLN A 1 96 ? -5.496 -2.221 -13.471 1.00 80.94 96 GLN A N 1
ATOM 784 C CA . GLN A 1 96 ? -4.333 -2.510 -12.624 1.00 80.94 96 GLN A CA 1
ATOM 785 C C . GLN A 1 96 ? -3.631 -1.215 -12.225 1.00 80.94 96 GLN A C 1
ATOM 787 O O . GLN A 1 96 ? -3.132 -0.505 -13.097 1.00 80.94 96 GLN A O 1
ATOM 792 N N . PRO A 1 97 ? -3.476 -0.940 -10.919 1.00 80.88 97 PRO A N 1
ATOM 793 C CA . PRO A 1 97 ? -2.741 0.234 -10.447 1.00 80.88 97 PRO A CA 1
ATOM 794 C C . PRO A 1 97 ? -1.289 0.278 -10.948 1.00 80.88 97 PRO A C 1
ATOM 796 O O . PRO A 1 97 ? -0.743 1.353 -11.203 1.00 80.88 97 PRO A O 1
ATOM 799 N N . LEU A 1 98 ? -0.671 -0.901 -11.107 1.00 86.06 98 LEU A N 1
ATOM 800 C CA . LEU A 1 98 ? 0.701 -1.041 -11.590 1.00 86.06 98 LEU A CA 1
ATOM 801 C C . LEU A 1 98 ? 0.854 -0.499 -13.020 1.00 86.06 98 LEU A C 1
ATOM 803 O O . LEU A 1 98 ? 1.747 0.310 -13.276 1.00 86.06 98 LEU A O 1
ATOM 807 N N . ASP A 1 99 ? -0.041 -0.904 -13.923 1.00 83.38 99 ASP A N 1
ATOM 808 C CA . ASP A 1 99 ? -0.049 -0.457 -15.318 1.00 83.38 99 ASP A CA 1
ATOM 809 C C . ASP A 1 99 ? -0.578 0.971 -15.473 1.00 83.38 99 ASP A C 1
ATOM 811 O O . ASP A 1 99 ? -0.055 1.731 -16.291 1.00 83.38 99 ASP A O 1
ATOM 815 N N . ALA A 1 100 ? -1.585 1.347 -14.679 1.00 78.69 100 ALA A N 1
ATOM 816 C CA . ALA A 1 100 ? -2.251 2.638 -14.791 1.00 78.69 100 ALA A CA 1
ATOM 817 C C . ALA A 1 100 ? -1.310 3.809 -14.467 1.00 78.69 100 ALA A C 1
ATOM 819 O O . ALA A 1 100 ? -1.297 4.805 -15.193 1.00 78.69 100 ALA A O 1
ATOM 820 N N . GLU A 1 101 ? -0.494 3.697 -13.410 1.00 84.56 101 GLU A N 1
ATOM 821 C CA . GLU A 1 101 ? 0.355 4.813 -12.970 1.00 84.56 101 GLU A CA 1
ATOM 822 C C . GLU A 1 101 ? 1.790 4.433 -12.609 1.00 84.56 101 GLU A C 1
ATOM 824 O O . GLU A 1 101 ? 2.715 5.153 -12.986 1.00 84.56 101 GLU A O 1
ATOM 829 N N . VAL A 1 102 ? 2.027 3.315 -11.918 1.00 90.06 102 VAL A N 1
ATOM 830 C CA . VAL A 1 102 ? 3.372 3.012 -11.391 1.00 90.06 102 VAL A CA 1
ATOM 831 C C . VAL A 1 102 ? 4.385 2.823 -12.523 1.00 90.06 102 VAL A C 1
ATOM 833 O O . VAL A 1 102 ? 5.428 3.477 -12.540 1.00 90.06 102 VAL A O 1
ATOM 836 N N . ILE A 1 103 ? 4.066 1.994 -13.521 1.00 90.00 103 ILE A N 1
ATOM 837 C CA . ILE A 1 103 ? 4.931 1.770 -14.688 1.00 90.00 103 ILE A CA 1
ATOM 838 C C . ILE A 1 103 ? 5.136 3.065 -15.475 1.00 90.00 103 ILE A C 1
ATOM 840 O O . ILE A 1 103 ? 6.232 3.311 -15.985 1.00 90.00 103 ILE A O 1
ATOM 844 N N . LYS A 1 104 ? 4.109 3.916 -15.567 1.00 89.69 104 LYS A N 1
ATOM 845 C CA . LYS A 1 104 ? 4.213 5.227 -16.216 1.00 89.69 104 LYS A CA 1
ATOM 846 C C . LYS A 1 104 ? 5.230 6.114 -15.493 1.00 89.69 104 LYS A C 1
ATOM 848 O O . LYS A 1 104 ? 6.117 6.653 -16.154 1.00 89.69 104 LYS A O 1
ATOM 853 N N . CYS A 1 105 ? 5.149 6.213 -14.167 1.00 91.25 105 CYS A N 1
ATOM 854 C CA . CYS A 1 105 ? 6.084 6.983 -13.345 1.00 91.25 105 CYS A CA 1
ATOM 855 C C . CYS A 1 105 ? 7.521 6.460 -13.468 1.00 91.25 105 CYS A C 1
ATOM 857 O O . CYS A 1 105 ? 8.439 7.247 -13.702 1.00 91.25 105 CYS A O 1
ATOM 859 N N . VAL A 1 106 ? 7.720 5.139 -13.404 1.00 91.50 106 VAL A N 1
ATOM 860 C CA . VAL A 1 106 ? 9.046 4.517 -13.570 1.00 91.50 106 VAL A CA 1
ATOM 861 C C . VAL A 1 106 ? 9.616 4.801 -14.961 1.00 91.50 106 VAL A C 1
ATOM 863 O O . VAL A 1 106 ? 10.750 5.260 -15.077 1.00 91.50 106 VAL A O 1
ATOM 866 N N . LYS A 1 107 ? 8.825 4.611 -16.028 1.00 91.25 107 LYS A N 1
ATOM 867 C CA . LYS A 1 107 ? 9.248 4.918 -17.407 1.00 91.25 107 LYS A CA 1
ATOM 868 C C . LYS A 1 107 ? 9.601 6.392 -17.582 1.00 91.25 107 LYS A C 1
ATOM 870 O O . LYS A 1 107 ? 10.557 6.708 -18.287 1.00 91.25 107 LYS A O 1
ATOM 875 N N . GLN A 1 108 ? 8.834 7.293 -16.973 1.00 93.31 108 GLN A N 1
ATOM 876 C CA . GLN A 1 108 ? 9.091 8.727 -17.039 1.00 93.31 108 GLN A CA 1
ATOM 877 C C . GLN A 1 108 ? 10.389 9.097 -16.314 1.00 93.31 108 GLN A C 1
ATOM 879 O O . GLN A 1 108 ? 11.199 9.829 -16.880 1.00 93.31 108 GLN A O 1
ATOM 884 N N . SER A 1 109 ? 10.603 8.561 -15.109 1.00 92.94 109 SER A N 1
ATOM 885 C CA . SER A 1 109 ? 11.840 8.760 -14.345 1.00 92.94 109 SER A CA 1
ATOM 886 C C . SER A 1 109 ? 13.056 8.244 -15.116 1.00 92.94 109 SER A C 1
ATOM 888 O O . SER A 1 109 ? 13.988 9.000 -15.383 1.00 92.94 109 SER A O 1
ATOM 890 N N . TYR A 1 110 ? 12.984 7.001 -15.604 1.00 92.31 110 TYR A N 1
ATOM 891 C CA . TYR A 1 110 ? 14.036 6.388 -16.411 1.00 92.31 110 TYR A CA 1
ATOM 892 C C . TYR A 1 110 ? 14.397 7.236 -17.637 1.00 92.31 110 TYR A C 1
ATOM 894 O O . TYR A 1 110 ? 15.566 7.544 -17.850 1.00 92.31 110 TYR A O 1
ATOM 902 N N . ARG A 1 111 ? 13.401 7.672 -18.422 1.00 91.88 111 ARG A N 1
ATOM 903 C CA . ARG A 1 111 ? 13.636 8.505 -19.615 1.00 91.88 111 ARG A CA 1
ATOM 904 C C . ARG A 1 111 ? 14.263 9.849 -19.270 1.00 91.88 111 ARG A C 1
ATOM 906 O O . ARG A 1 111 ? 15.140 10.300 -19.997 1.00 91.88 111 ARG A O 1
ATOM 913 N N . LYS A 1 112 ? 13.822 10.489 -18.185 1.00 93.00 112 LYS A N 1
ATOM 914 C CA . LYS A 1 112 ? 14.381 11.768 -17.739 1.00 93.00 112 LYS A CA 1
ATOM 915 C C . LYS A 1 112 ? 15.861 11.619 -17.386 1.00 93.00 112 LYS A C 1
ATOM 917 O O . LYS A 1 112 ? 16.680 12.388 -17.879 1.00 93.00 112 LYS A O 1
ATOM 922 N N . SER A 1 113 ? 16.196 10.619 -16.580 1.00 91.12 113 SER A N 1
ATOM 923 C CA . SER A 1 113 ? 17.575 10.342 -16.172 1.00 91.12 113 SER A CA 1
ATOM 924 C C . SER A 1 113 ? 18.457 9.919 -17.350 1.00 91.12 113 SER A C 1
ATOM 926 O O . SER A 1 113 ? 19.610 10.326 -17.430 1.00 91.12 113 SER A O 1
ATOM 928 N N . LEU A 1 114 ? 17.905 9.168 -18.304 1.00 89.50 114 LEU A N 1
ATOM 929 C CA . LEU A 1 114 ? 18.596 8.775 -19.532 1.00 89.50 114 LEU A CA 1
ATOM 930 C C . LEU A 1 114 ? 18.916 9.980 -20.427 1.00 89.50 114 LEU A C 1
ATOM 932 O O . LEU A 1 114 ? 20.036 10.099 -20.908 1.00 89.50 114 LEU A O 1
ATOM 936 N N . VAL A 1 115 ? 17.966 10.901 -20.616 1.00 89.06 115 VAL A N 1
ATOM 937 C CA . VAL A 1 115 ? 18.216 12.149 -21.358 1.00 89.06 115 VAL A CA 1
ATOM 938 C C . VAL A 1 115 ? 19.268 13.001 -20.650 1.00 89.06 115 VAL A C 1
ATOM 940 O O . VAL A 1 115 ? 20.149 13.538 -21.312 1.00 89.06 115 VAL A O 1
ATOM 943 N N . GLN A 1 116 ? 19.215 13.091 -19.318 1.00 88.50 116 GLN A N 1
ATOM 944 C CA . GLN A 1 116 ? 20.209 13.833 -18.543 1.00 88.50 116 GLN A CA 1
ATOM 945 C C . GLN A 1 116 ? 21.618 13.257 -18.722 1.00 88.50 116 GLN A C 1
ATOM 947 O O . GLN A 1 116 ? 22.550 14.020 -18.947 1.00 88.50 116 GLN A O 1
ATOM 952 N N . LEU A 1 117 ? 21.758 11.928 -18.668 1.00 86.06 117 LEU A N 1
ATOM 953 C CA . LEU A 1 117 ? 23.028 11.242 -18.908 1.00 86.06 117 LEU A CA 1
ATOM 954 C C . LEU A 1 117 ? 23.588 11.582 -20.294 1.00 86.06 117 LEU A C 1
ATOM 956 O O . LEU A 1 117 ? 24.741 11.981 -20.400 1.00 86.06 117 LEU A O 1
ATOM 960 N N . ILE A 1 118 ? 22.758 11.484 -21.338 1.00 84.06 118 ILE A N 1
ATOM 961 C CA . ILE A 1 118 ? 23.171 11.783 -22.717 1.00 84.06 118 ILE A CA 1
ATOM 962 C C . ILE A 1 118 ? 23.618 13.243 -22.857 1.00 84.06 118 ILE A C 1
ATOM 964 O O . ILE A 1 118 ? 24.635 13.505 -23.489 1.00 84.06 118 ILE A O 1
ATOM 968 N N . ILE A 1 119 ? 22.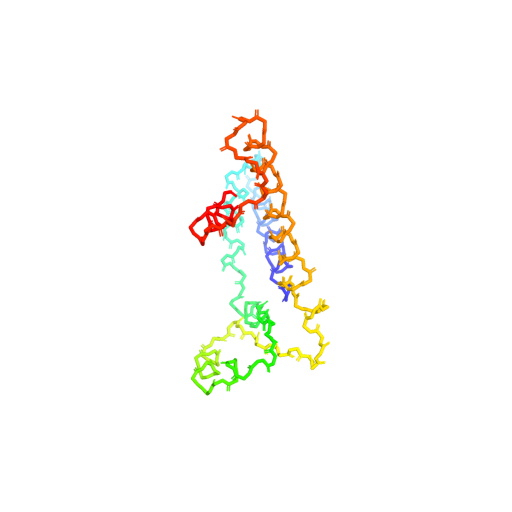882 14.194 -22.272 1.00 86.06 119 ILE A N 1
ATOM 969 C CA . ILE A 1 119 ? 23.260 15.616 -22.306 1.00 86.06 119 ILE A CA 1
ATOM 970 C C . ILE A 1 119 ? 24.624 15.819 -21.639 1.00 86.06 119 ILE A C 1
ATOM 972 O O . ILE A 1 119 ? 25.491 16.455 -22.227 1.00 86.06 119 ILE A O 1
ATOM 976 N N . THR A 1 120 ? 24.842 15.234 -20.457 1.00 84.75 120 THR A N 1
ATOM 977 C CA . THR A 1 120 ? 26.125 15.333 -19.747 1.00 84.75 120 THR A CA 1
ATOM 978 C C . THR A 1 120 ? 27.279 14.730 -20.553 1.00 84.75 120 THR A C 1
ATOM 980 O O . THR A 1 120 ? 28.341 15.336 -20.633 1.00 84.75 120 THR A O 1
ATOM 983 N N . GLU A 1 121 ? 27.078 13.588 -21.213 1.00 81.56 121 GLU A N 1
ATOM 984 C CA . GLU A 1 121 ? 28.110 12.972 -22.061 1.00 81.56 121 GLU A CA 1
ATOM 985 C C . GLU A 1 121 ? 28.449 13.810 -23.307 1.00 81.56 121 GLU A C 1
ATOM 987 O O . GLU A 1 121 ? 29.614 13.864 -23.714 1.00 81.56 121 GLU A O 1
ATOM 992 N N . ILE A 1 122 ? 27.448 14.476 -23.899 1.00 82.06 122 ILE A N 1
ATOM 993 C CA . ILE A 1 122 ? 27.636 15.407 -25.022 1.00 82.06 122 ILE A CA 1
ATOM 994 C C . ILE A 1 122 ? 28.415 16.646 -24.564 1.00 82.06 122 ILE A C 1
ATOM 996 O O . ILE A 1 122 ? 29.381 17.028 -25.225 1.00 82.06 122 ILE A O 1
ATOM 1000 N N . ASP A 1 123 ? 28.024 17.252 -23.439 1.00 81.19 123 ASP A N 1
ATOM 1001 C CA . ASP A 1 123 ? 28.673 18.450 -22.890 1.00 81.19 123 ASP A CA 1
ATOM 1002 C C . ASP A 1 123 ? 30.148 18.190 -22.536 1.00 81.19 123 ASP A C 1
ATOM 1004 O O . ASP A 1 123 ? 31.010 19.048 -22.740 1.00 81.19 123 ASP A O 1
ATOM 1008 N N . GLU A 1 124 ? 30.469 16.984 -22.063 1.00 80.56 124 GLU A N 1
ATOM 1009 C CA . GLU A 1 124 ? 31.836 16.571 -21.734 1.00 80.56 124 GLU A CA 1
ATOM 1010 C C . GLU A 1 124 ? 32.692 16.197 -22.966 1.00 80.56 124 GLU A C 1
ATOM 1012 O O . GLU A 1 124 ? 33.850 15.812 -22.808 1.00 80.56 124 GLU A O 1
ATOM 1017 N N . ASN A 1 125 ? 32.175 16.340 -24.198 1.00 68.12 125 ASN A N 1
ATOM 1018 C CA . ASN A 1 125 ? 32.829 15.956 -25.465 1.00 68.12 125 ASN A CA 1
ATOM 1019 C C . ASN A 1 125 ? 33.321 14.493 -25.508 1.00 68.12 125 ASN A C 1
ATOM 1021 O O . ASN A 1 125 ? 34.206 14.153 -26.298 1.00 68.12 125 ASN A O 1
ATOM 1025 N N . ASN A 1 126 ? 32.761 13.613 -24.673 1.00 61.59 126 ASN A N 1
ATOM 1026 C CA . ASN A 1 126 ? 33.311 12.276 -24.458 1.00 61.59 126 ASN A CA 1
ATOM 1027 C C . ASN A 1 126 ? 32.954 11.275 -25.579 1.00 61.59 126 ASN A C 1
ATOM 1029 O O . ASN A 1 126 ? 33.629 10.253 -25.706 1.00 61.59 126 ASN A O 1
ATOM 1033 N N . VAL A 1 127 ? 31.946 11.539 -26.427 1.00 59.41 127 VAL A N 1
ATOM 1034 C CA . VAL A 1 127 ? 31.589 10.659 -27.565 1.00 59.41 127 VAL A CA 1
ATOM 1035 C C . VAL A 1 127 ? 30.752 11.392 -28.633 1.00 59.41 127 VAL A C 1
ATOM 1037 O O . VAL A 1 127 ? 29.862 12.165 -28.275 1.00 59.41 127 VAL A O 1
ATOM 1040 N N . PRO A 1 128 ? 30.944 11.136 -29.948 1.00 54.09 128 PRO A N 1
ATOM 1041 C CA . PRO A 1 128 ? 30.069 11.672 -30.981 1.00 54.09 128 PRO A CA 1
ATOM 1042 C C . PRO A 1 128 ? 28.835 10.768 -31.129 1.00 54.09 128 PRO A C 1
ATOM 1044 O O . PRO A 1 128 ? 28.841 9.806 -31.892 1.00 54.09 128 PRO A O 1
ATOM 1047 N N . GLY A 1 129 ? 27.761 11.086 -30.404 1.00 61.34 129 GLY A N 1
ATOM 1048 C CA . GLY A 1 129 ? 26.428 10.513 -30.628 1.00 61.34 129 GLY A CA 1
ATOM 1049 C C . GLY A 1 129 ? 25.933 9.511 -29.580 1.00 61.34 129 GLY A C 1
ATOM 1050 O O . GLY A 1 129 ? 26.632 9.141 -28.642 1.00 61.34 129 GLY A O 1
ATOM 1051 N N . ILE A 1 130 ? 24.671 9.103 -29.750 1.00 65.00 130 ILE A N 1
ATOM 1052 C CA . ILE A 1 130 ? 23.942 8.194 -28.854 1.00 65.00 130 ILE A CA 1
ATOM 1053 C C . ILE A 1 130 ? 24.629 6.820 -28.874 1.00 65.00 130 ILE A C 1
ATOM 1055 O O . ILE A 1 130 ? 24.561 6.118 -29.883 1.00 65.00 130 ILE A O 1
ATOM 1059 N N . ARG A 1 131 ? 25.278 6.439 -27.767 1.00 76.75 131 ARG A N 1
ATOM 1060 C CA . ARG A 1 131 ? 25.818 5.086 -27.562 1.00 76.75 131 ARG A CA 1
ATOM 1061 C C . ARG A 1 131 ? 24.770 4.159 -26.954 1.00 76.75 131 ARG A C 1
ATOM 1063 O O . ARG A 1 131 ? 23.851 4.606 -26.266 1.00 76.75 131 ARG A O 1
ATOM 1070 N N . ASP A 1 132 ? 24.959 2.861 -27.151 1.00 81.06 132 ASP A N 1
ATOM 1071 C CA . ASP A 1 132 ? 24.149 1.860 -26.469 1.00 81.06 132 ASP A CA 1
ATOM 1072 C C . ASP A 1 132 ? 24.382 1.916 -24.952 1.00 81.06 132 ASP A C 1
ATOM 1074 O O . ASP A 1 132 ? 25.511 2.032 -24.463 1.00 81.06 132 ASP A O 1
ATOM 1078 N N . ILE A 1 133 ? 23.284 1.827 -24.203 1.00 83.44 133 ILE A N 1
ATOM 1079 C CA . ILE A 1 133 ? 23.297 1.780 -22.742 1.00 83.44 133 ILE A CA 1
ATOM 1080 C C . ILE A 1 133 ? 23.383 0.321 -22.320 1.00 83.44 133 ILE A C 1
ATOM 1082 O O . ILE A 1 133 ? 22.557 -0.509 -22.708 1.00 83.44 133 ILE A O 1
ATOM 1086 N N . SER A 1 134 ? 24.371 0.006 -21.491 1.00 88.75 134 SER A N 1
ATOM 1087 C CA . SER A 1 134 ? 24.514 -1.337 -20.945 1.00 88.75 134 SER A CA 1
ATOM 1088 C C . SER A 1 134 ? 23.421 -1.646 -19.914 1.00 88.75 134 SER A C 1
ATOM 1090 O O . SER A 1 134 ? 22.881 -0.766 -19.239 1.00 88.75 134 SER A O 1
ATOM 1092 N N . LEU A 1 135 ? 23.125 -2.934 -19.727 1.00 89.31 135 LEU A N 1
ATOM 1093 C CA . LEU A 1 135 ? 22.165 -3.402 -18.717 1.00 89.31 135 LEU A CA 1
ATOM 1094 C C . LEU A 1 135 ? 22.490 -2.891 -17.305 1.00 89.31 135 LEU A C 1
ATOM 1096 O O . LEU A 1 135 ? 21.583 -2.527 -16.560 1.00 89.31 135 LEU A O 1
ATOM 1100 N N . ILE A 1 136 ? 23.775 -2.822 -16.942 1.00 90.38 136 ILE A N 1
ATOM 1101 C CA . ILE A 1 136 ? 24.199 -2.342 -15.622 1.00 90.38 136 ILE A CA 1
ATOM 1102 C C . ILE A 1 136 ? 23.912 -0.847 -15.436 1.00 90.38 136 ILE A C 1
ATOM 1104 O O . ILE A 1 136 ? 23.480 -0.433 -14.362 1.00 90.38 136 ILE A O 1
ATOM 1108 N N . GLU A 1 137 ? 24.095 -0.039 -16.480 1.00 87.06 137 GLU A N 1
ATOM 1109 C CA . GLU A 1 137 ? 23.767 1.388 -16.462 1.00 87.06 137 GLU A CA 1
ATOM 1110 C C . GLU A 1 137 ? 22.258 1.599 -16.383 1.00 87.06 137 GLU A C 1
ATOM 1112 O O . GLU A 1 137 ? 21.794 2.386 -15.562 1.00 87.06 137 GLU A O 1
ATOM 1117 N N . ALA A 1 138 ? 21.479 0.837 -17.154 1.00 88.81 138 ALA A N 1
ATOM 1118 C CA . ALA A 1 138 ? 20.023 0.899 -17.094 1.00 88.81 138 ALA A CA 1
ATOM 1119 C C . ALA A 1 138 ? 19.488 0.572 -15.687 1.00 88.81 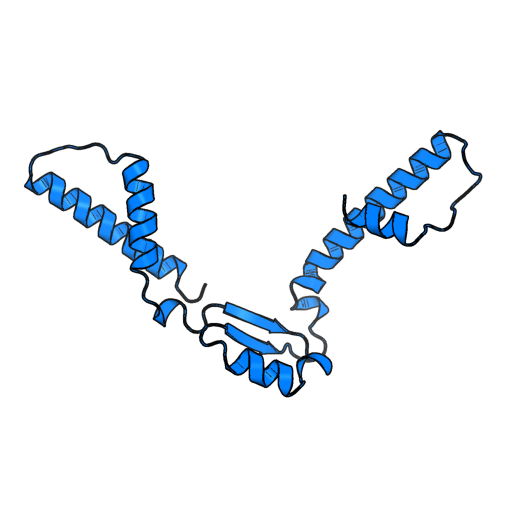138 ALA A C 1
ATOM 1121 O O . ALA A 1 138 ? 18.627 1.287 -15.177 1.00 88.81 138 ALA A O 1
ATOM 1122 N N . ILE A 1 139 ? 20.031 -0.461 -15.029 1.00 91.00 139 ILE A N 1
ATOM 1123 C CA . ILE A 1 139 ? 19.658 -0.820 -13.651 1.00 91.00 139 ILE A CA 1
ATOM 1124 C C . ILE A 1 139 ? 20.009 0.305 -12.676 1.00 91.00 139 ILE A C 1
ATOM 1126 O O . ILE A 1 139 ? 19.188 0.644 -11.823 1.00 91.00 139 ILE A O 1
ATOM 1130 N N . ARG A 1 140 ? 21.197 0.908 -12.806 1.00 89.12 140 ARG A N 1
ATOM 1131 C CA . ARG A 1 140 ? 21.595 2.051 -11.973 1.00 89.12 140 ARG A CA 1
ATOM 1132 C C . ARG A 1 140 ? 20.616 3.208 -12.131 1.00 89.12 140 ARG A C 1
ATOM 1134 O O . ARG A 1 140 ? 20.137 3.703 -11.125 1.00 89.12 140 ARG A O 1
ATOM 1141 N N . ILE A 1 141 ? 20.239 3.554 -13.363 1.00 87.94 141 ILE A N 1
ATOM 1142 C CA . ILE A 1 141 ? 19.295 4.646 -13.644 1.00 87.94 141 ILE A CA 1
ATOM 1143 C C . ILE A 1 141 ? 17.935 4.431 -12.955 1.00 87.94 141 ILE A C 1
ATOM 1145 O O . ILE A 1 141 ? 17.335 5.393 -12.483 1.00 87.94 141 ILE A O 1
ATOM 1149 N N . ILE A 1 142 ? 17.435 3.192 -12.907 1.00 86.69 142 ILE A N 1
ATOM 1150 C CA . ILE A 1 142 ? 16.145 2.867 -12.270 1.00 86.69 142 ILE A CA 1
ATOM 1151 C C . 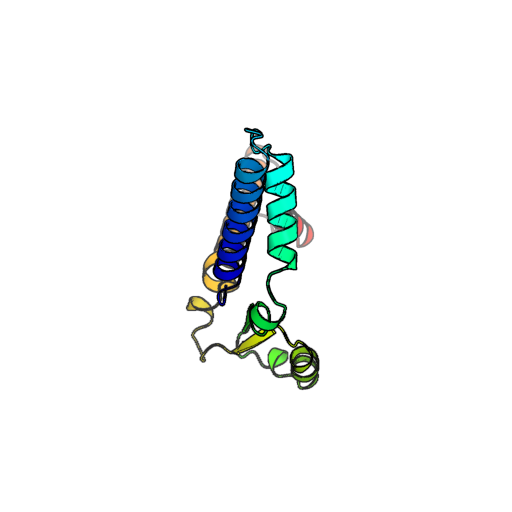ILE A 1 142 ? 16.258 2.823 -10.737 1.00 86.69 142 ILE A C 1
ATOM 1153 O O . ILE A 1 142 ? 15.270 3.062 -10.049 1.00 86.69 142 ILE A O 1
ATOM 1157 N N . SER A 1 143 ? 17.442 2.508 -10.206 1.00 83.50 143 SER A N 1
ATOM 1158 C CA . SER A 1 143 ? 17.685 2.328 -8.766 1.00 83.50 143 SER A CA 1
ATOM 1159 C C . SER A 1 143 ? 18.055 3.623 -8.028 1.00 83.50 143 SER A C 1
ATOM 1161 O O . SER A 1 143 ? 18.279 3.571 -6.818 1.00 83.50 143 SER A O 1
ATOM 1163 N N . CYS A 1 144 ? 18.176 4.741 -8.750 1.00 57.81 144 CYS A N 1
ATOM 1164 C CA . CYS A 1 144 ? 18.573 6.054 -8.238 1.00 57.81 144 CYS A CA 1
ATOM 1165 C C . CYS A 1 144 ? 17.417 6.848 -7.620 1.00 57.81 144 CYS A C 1
ATOM 1167 O O . CYS A 1 144 ? 16.296 6.821 -8.178 1.00 57.81 144 CYS A O 1
#

pLDDT: mean 81.61, std 10.05, range [54.09, 96.0]

InterPro domains:
  IPR004875 DDE superfamily endonuclease domain [PF03184] (62-142)

Radius of gyration: 26.11 Å; chains: 1; bounding box: 49×43×71 Å

Foldseek 3Di:
DLCLVVQLVVQLVVVVVVVVVVCVVVVHPDDCDPVNSVVSSVVSNVPRDVVSQFQVAEDEDEPDVVCVDPVNVVVVVPDRRYHYDYDDPPCCCPPPPCNVPVVVVLVVQLVVLVVVVVVVCVVVVVDDDDDDDDPVNSVVSSVD

Organism: NCBI:txid1819745

Secondary structure (DSSP, 8-state):
-TTHHHHHHHHHHHHHHHHHHHHHHHT------HHHHHHHHHHHHHTS-HHHHTT-EEEEE---TTTT-HHHHHHHHT-TTEEEEEPPTT-HHHH-HIIIIIHHHHHHHHHHHHHHHHHHHHHTT--SS-PPPPHHHHHHHHH-

Sequence (144 aa):
DQGIIRSFKCRYNQNFNKTMVSWRVIGSLNNYTLRMCIDNAFKSWHEVHHNVFTQAWVNIQDNCPAHCSDYVNKTLVCLENVKIEFLPKNTTSITQPLDAEVIKCVKQSYRKSLVQLIITEIDENNVPGIRDISLIEAIRIISC